Protein AF-A0A377IXK5-F1 (afdb_monomer_lite)

Sequence (74 aa):
MRKLKTKVSKKRPSLFEEERLPDWEQLVKAIKQTEFYLSFAKDYIHNGHLKGATDALKSIKRATTAGLKITGVK

Secondary structure (DSSP, 8-state):
-PPP------PPPPS----PPPPHHHHHHHHHHHHHHHHHHHHHHHTT-HHHHHHHHHHHHHHHHHTT------

Foldseek 3Di:
DDDDDDDDPPPDPDPDPPPDWADPVLVVQLVVLLVVLVVQLVVCVVVVVVVSNVVSVVSNVCSVPVSGDDPDDD

pLDDT: mean 79.81, std 19.32, range [37.81, 98.38]

Radius of gyration: 21.59 Å; chains: 1; bounding box: 30×46×64 Å

Structure (mmCIF, N/CA/C/O backbone):
data_AF-A0A377IXK5-F1
#
_entry.id   AF-A0A377IXK5-F1
#
loop_
_atom_site.group_PDB
_atom_site.id
_atom_site.type_symbol
_atom_site.label_atom_id
_atom_site.label_alt_id
_atom_site.label_comp_id
_atom_site.label_asym_id
_atom_site.label_entity_id
_atom_site.label_seq_id
_atom_site.pdbx_PDB_ins_code
_atom_site.Cartn_x
_atom_site.Cartn_y
_atom_site.Cartn_z
_atom_site.occupancy
_atom_site.B_iso_or_equiv
_atom_site.auth_seq_id
_atom_site.auth_comp_id
_atom_site.auth_asym_id
_atom_site.auth_atom_id
_atom_site.pdbx_PDB_model_num
ATOM 1 N N . MET A 1 1 ? 5.835 40.497 47.588 1.00 44.59 1 MET A N 1
ATOM 2 C CA . MET A 1 1 ? 5.296 39.119 47.500 1.00 44.59 1 MET A CA 1
ATOM 3 C C . MET A 1 1 ? 5.247 38.695 46.031 1.00 44.59 1 MET A C 1
ATOM 5 O O . MET A 1 1 ? 4.520 39.317 45.269 1.00 44.59 1 MET A O 1
ATOM 9 N N . ARG A 1 2 ? 6.068 37.731 45.584 1.00 47.22 2 ARG A N 1
ATOM 10 C CA . ARG A 1 2 ? 6.096 37.270 44.177 1.00 47.22 2 ARG A CA 1
ATOM 11 C C . ARG A 1 2 ? 5.366 35.927 44.068 1.00 47.22 2 ARG A C 1
ATOM 13 O O . ARG A 1 2 ? 5.747 34.973 44.736 1.00 47.22 2 ARG A O 1
ATOM 20 N N . LYS A 1 3 ? 4.302 35.877 43.259 1.00 51.12 3 LYS A N 1
ATOM 21 C CA . LYS A 1 3 ? 3.475 34.681 43.027 1.00 51.12 3 LYS A CA 1
ATOM 22 C C . LYS A 1 3 ? 4.279 33.606 42.281 1.00 51.12 3 LYS A C 1
ATOM 24 O O . LYS A 1 3 ? 4.764 33.854 41.178 1.00 51.12 3 LYS A O 1
ATOM 29 N N . LEU A 1 4 ? 4.387 32.416 42.871 1.00 53.19 4 LEU A N 1
ATOM 30 C CA . LEU A 1 4 ? 4.921 31.213 42.230 1.00 53.19 4 LEU A CA 1
ATOM 31 C C . LEU A 1 4 ? 3.934 30.739 41.152 1.00 53.19 4 LEU A C 1
ATOM 33 O O . LEU A 1 4 ? 2.796 30.388 41.456 1.00 53.19 4 LEU A O 1
ATOM 37 N N . LYS A 1 5 ? 4.358 30.744 39.883 1.00 55.53 5 LYS A N 1
ATOM 38 C CA . LYS A 1 5 ? 3.616 30.114 38.782 1.00 55.53 5 LYS A CA 1
ATOM 39 C C . LYS A 1 5 ? 3.785 28.599 38.896 1.00 55.53 5 LYS A C 1
ATOM 41 O O . LYS A 1 5 ? 4.863 28.074 38.622 1.00 55.53 5 LYS A O 1
ATOM 46 N N . THR A 1 6 ? 2.733 27.899 39.303 1.00 55.50 6 THR A N 1
ATOM 47 C CA . THR A 1 6 ? 2.678 26.437 39.284 1.00 55.50 6 THR A CA 1
ATOM 48 C C . THR A 1 6 ? 2.688 25.958 37.831 1.00 55.50 6 THR A C 1
ATOM 50 O O . THR A 1 6 ? 1.819 26.296 37.028 1.00 55.50 6 THR A O 1
ATOM 53 N N . LYS A 1 7 ? 3.728 25.204 37.457 1.00 56.22 7 LYS A N 1
ATOM 54 C CA . LYS A 1 7 ? 3.806 24.533 36.157 1.00 56.22 7 LYS A CA 1
ATOM 55 C C . LYS A 1 7 ? 2.706 23.474 36.116 1.00 56.22 7 LYS A C 1
ATOM 57 O O . LYS A 1 7 ? 2.769 22.499 36.858 1.00 56.22 7 LYS A O 1
ATOM 62 N N . VAL A 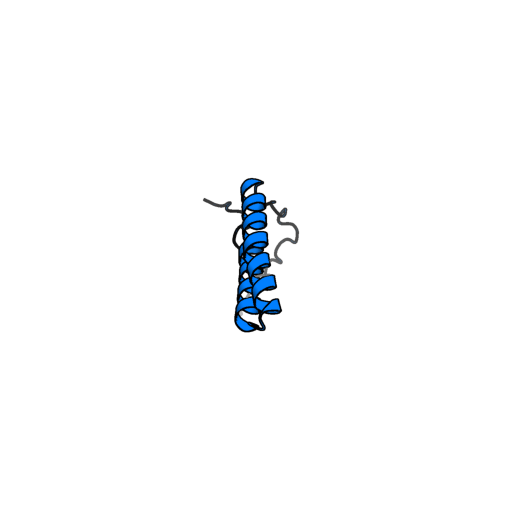1 8 ? 1.711 23.675 35.255 1.00 57.12 8 VAL A N 1
ATOM 63 C CA . VAL A 1 8 ? 0.704 22.662 34.921 1.00 57.12 8 VAL A CA 1
ATOM 64 C C . VAL A 1 8 ? 1.446 21.420 34.434 1.00 57.12 8 VAL A C 1
ATOM 66 O O . VAL A 1 8 ? 2.119 21.448 33.402 1.00 57.12 8 VAL A O 1
ATOM 69 N N . SER A 1 9 ? 1.378 20.342 35.214 1.00 55.69 9 SER A N 1
ATOM 70 C CA . SER A 1 9 ? 1.946 19.054 34.842 1.00 55.69 9 SER A CA 1
ATOM 71 C C . SER A 1 9 ? 1.278 18.590 33.551 1.00 55.69 9 SER A C 1
ATOM 73 O O . SER A 1 9 ? 0.067 18.362 33.517 1.00 55.69 9 SER A O 1
ATOM 75 N N . LYS A 1 10 ? 2.065 18.459 32.483 1.00 59.16 10 LYS A N 1
ATOM 76 C CA . LYS A 1 10 ? 1.647 17.851 31.221 1.00 59.16 10 LYS A CA 1
ATOM 77 C C . LYS A 1 10 ? 1.212 16.416 31.545 1.00 59.16 10 LYS A C 1
ATOM 79 O O . LYS A 1 10 ? 2.066 15.579 31.835 1.00 59.16 10 LYS A O 1
ATOM 84 N N . LYS A 1 11 ? -0.101 16.156 31.604 1.00 58.16 11 LYS A N 1
ATOM 85 C CA . LYS A 1 11 ? -0.638 14.804 31.816 1.00 58.16 11 LYS A CA 1
ATOM 86 C C . LYS A 1 11 ? -0.015 13.899 30.750 1.00 58.16 11 LYS A C 1
ATOM 88 O O . LYS A 1 11 ? -0.145 14.178 29.560 1.00 58.16 11 LYS A O 1
ATOM 93 N N . ARG A 1 12 ? 0.725 12.871 31.178 1.00 62.16 12 ARG A N 1
ATOM 94 C CA . ARG A 1 12 ? 1.172 11.795 30.286 1.00 62.16 12 ARG A CA 1
ATOM 95 C C . ARG A 1 12 ? -0.095 11.145 29.718 1.00 62.16 12 ARG A C 1
ATOM 97 O O . ARG A 1 12 ? -0.981 10.858 30.524 1.00 62.16 12 ARG A O 1
ATOM 104 N N . PRO A 1 13 ? -0.224 10.953 28.396 1.00 57.47 13 PRO A N 1
ATOM 105 C CA . PRO A 1 13 ? -1.338 10.179 27.869 1.00 57.47 13 PRO A CA 1
ATOM 106 C C . PRO A 1 13 ? -1.277 8.784 28.500 1.00 57.47 13 PRO A C 1
ATOM 108 O O . PRO A 1 13 ? -0.207 8.174 28.570 1.00 57.47 13 PRO A O 1
ATOM 111 N N . SER A 1 14 ? -2.397 8.340 29.066 1.00 56.75 14 SER A N 1
ATOM 112 C CA . SER A 1 14 ? -2.540 7.006 29.635 1.00 56.75 14 SER A CA 1
ATOM 113 C C . SER A 1 14 ? -2.256 5.977 28.545 1.00 56.75 14 SER A C 1
ATOM 115 O O . SER A 1 14 ? -2.916 5.975 27.514 1.00 56.75 14 SER A O 1
ATOM 117 N N . LEU A 1 15 ? -1.273 5.110 28.786 1.00 56.34 15 LEU A N 1
ATOM 118 C CA . LEU A 1 15 ? -0.762 4.070 27.879 1.00 56.34 15 LEU A CA 1
ATOM 119 C C . LEU A 1 15 ? -1.751 2.925 27.580 1.00 56.34 15 LEU A C 1
ATOM 121 O O . LEU A 1 15 ? -1.354 1.906 27.033 1.00 56.34 15 LEU A O 1
ATOM 125 N N . PHE A 1 16 ? -3.018 3.082 27.949 1.00 53.88 16 PHE A N 1
ATOM 126 C CA . PHE A 1 16 ? -4.042 2.051 27.846 1.00 53.88 16 PHE A CA 1
ATOM 127 C C . PHE A 1 16 ? -5.374 2.704 27.480 1.00 53.88 16 PHE A C 1
ATOM 129 O O . PHE A 1 16 ? -6.351 2.627 28.220 1.00 53.88 16 PHE A O 1
ATOM 136 N N . GLU A 1 17 ? -5.405 3.410 26.352 1.00 57.09 17 GLU A N 1
ATOM 137 C CA . GLU A 1 17 ? -6.651 3.422 25.594 1.00 57.09 17 GLU A CA 1
ATOM 138 C C . GLU A 1 17 ? -6.790 2.003 25.051 1.00 57.09 17 GLU A C 1
ATOM 140 O O . GLU A 1 17 ? -5.943 1.549 24.287 1.00 57.09 17 GLU A O 1
ATOM 145 N N . GLU A 1 18 ? -7.779 1.271 25.555 1.00 54.78 18 GLU A N 1
ATOM 146 C CA . GLU A 1 18 ? -8.173 -0.037 25.044 1.00 54.78 18 GLU A CA 1
ATOM 147 C C . GLU A 1 18 ? -8.285 0.097 23.520 1.00 54.78 18 GLU A C 1
ATOM 149 O O . GLU A 1 18 ? -9.125 0.857 23.028 1.00 54.78 18 GLU A O 1
ATOM 154 N N . GLU A 1 19 ? -7.346 -0.509 22.783 1.00 60.00 19 GLU A N 1
ATOM 155 C CA . GLU A 1 19 ? -7.233 -0.346 21.335 1.00 60.00 19 GLU A CA 1
ATOM 156 C C . GLU A 1 19 ? -8.486 -0.956 20.711 1.00 60.00 19 GLU A C 1
ATOM 158 O O . GLU A 1 19 ? -8.573 -2.163 20.486 1.00 60.00 1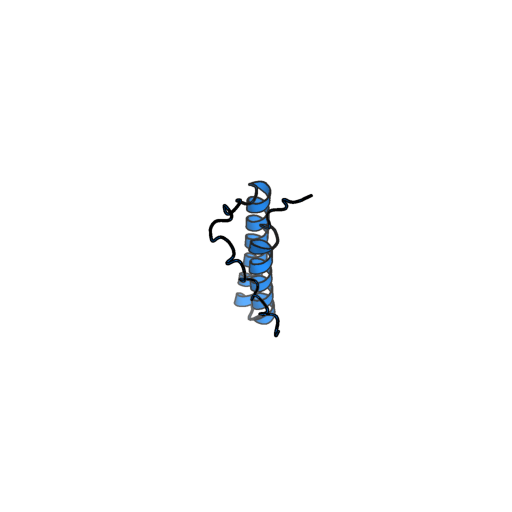9 GLU A O 1
ATOM 163 N N . ARG A 1 20 ? -9.525 -0.128 20.541 1.00 65.12 20 ARG A N 1
ATOM 164 C CA . ARG A 1 20 ? -10.807 -0.589 20.019 1.00 65.12 20 ARG A CA 1
ATOM 165 C C . ARG A 1 20 ? -10.553 -1.161 18.635 1.00 65.12 20 ARG A C 1
ATOM 167 O O . ARG A 1 20 ? -10.032 -0.486 17.753 1.00 65.12 20 ARG A O 1
ATOM 174 N N . LEU A 1 21 ? -10.903 -2.426 18.457 1.00 79.81 21 LEU A N 1
ATOM 175 C CA . LEU A 1 21 ? -10.706 -3.077 17.176 1.00 79.81 21 LEU A CA 1
ATOM 176 C C . LEU A 1 21 ? -11.697 -2.496 16.152 1.00 79.81 21 LEU A C 1
ATOM 178 O O . LEU A 1 21 ? -12.837 -2.184 16.513 1.00 79.81 21 LEU A O 1
ATOM 182 N N . PRO A 1 22 ? -11.281 -2.328 14.885 1.00 83.50 22 PRO A N 1
ATOM 183 C CA . PRO A 1 22 ? -12.198 -2.009 13.799 1.00 83.50 22 PRO A CA 1
ATOM 184 C C . PRO A 1 22 ? -13.267 -3.094 13.660 1.00 83.50 22 PRO A C 1
ATOM 186 O O . PRO A 1 22 ? -13.024 -4.261 13.974 1.00 83.50 22 PRO A O 1
ATOM 189 N N . ASP A 1 23 ? -14.430 -2.719 13.137 1.00 88.50 23 ASP A N 1
ATOM 190 C CA . ASP A 1 23 ? -15.494 -3.683 12.867 1.00 88.50 23 ASP A CA 1
ATOM 191 C C . ASP A 1 23 ? -15.114 -4.658 11.732 1.00 88.50 23 ASP A C 1
ATOM 193 O O . ASP A 1 23 ? -14.295 -4.342 10.858 1.00 88.50 23 ASP A O 1
ATOM 197 N N . TRP A 1 24 ? -15.741 -5.839 11.715 1.00 88.94 24 TRP A N 1
ATOM 198 C CA . TRP A 1 24 ? -15.536 -6.866 10.691 1.00 88.94 24 TRP A CA 1
ATOM 199 C C . TRP A 1 24 ? -15.675 -6.304 9.271 1.00 88.94 24 TRP A C 1
ATOM 201 O O . TRP A 1 24 ? -14.824 -6.567 8.416 1.00 88.94 24 TRP A O 1
ATOM 211 N N . GLU A 1 25 ? -16.694 -5.480 9.008 1.00 90.62 25 GLU A N 1
ATOM 212 C CA . GLU A 1 25 ? -16.898 -4.897 7.678 1.00 90.62 25 GLU A CA 1
ATOM 213 C C . GLU A 1 25 ? -15.753 -3.962 7.267 1.00 90.62 25 GLU A C 1
ATOM 215 O O . GLU A 1 25 ? -15.347 -3.941 6.098 1.00 90.62 25 GLU A O 1
ATOM 220 N N . GLN A 1 26 ? -15.190 -3.216 8.224 1.00 89.25 26 GLN A N 1
ATOM 221 C CA . GLN A 1 26 ? -14.044 -2.337 7.985 1.00 89.25 26 GLN A CA 1
ATOM 222 C C . GLN A 1 26 ? -12.801 -3.153 7.626 1.00 89.25 26 GLN A C 1
ATOM 224 O O . GLN A 1 26 ? -12.098 -2.808 6.671 1.00 89.25 26 GLN A O 1
ATOM 229 N N . LEU A 1 27 ? -12.568 -4.260 8.337 1.00 91.06 27 LEU A N 1
ATOM 230 C CA . LEU A 1 27 ? -11.464 -5.180 8.062 1.00 91.06 27 LEU A CA 1
ATOM 231 C C . LEU A 1 27 ? -11.610 -5.829 6.680 1.00 91.06 27 LEU A C 1
ATOM 233 O O . LEU A 1 27 ? -10.684 -5.756 5.871 1.00 91.06 27 LEU A O 1
ATOM 237 N N . VAL A 1 28 ? -12.784 -6.380 6.355 1.00 93.75 28 VAL A N 1
ATOM 238 C CA . VAL A 1 28 ? -13.054 -6.995 5.042 1.00 93.75 28 VAL A CA 1
ATOM 239 C C . VAL A 1 28 ? -12.857 -5.989 3.909 1.00 93.75 28 VAL A C 1
ATOM 241 O O . VAL A 1 28 ? -12.251 -6.308 2.882 1.00 93.75 28 VAL A O 1
ATOM 244 N N . LYS A 1 29 ? -13.334 -4.753 4.081 1.00 92.25 29 LYS A N 1
ATOM 245 C CA . LYS A 1 29 ? -13.160 -3.693 3.084 1.00 92.25 29 LYS A CA 1
ATOM 246 C C . LYS A 1 29 ? -11.690 -3.313 2.906 1.00 92.25 29 LYS A C 1
ATOM 248 O O . LYS A 1 29 ? -11.245 -3.165 1.766 1.00 92.25 29 LYS A O 1
ATOM 253 N N . ALA A 1 30 ? -10.939 -3.177 3.999 1.00 92.44 30 ALA A N 1
ATOM 254 C CA . ALA A 1 30 ? -9.514 -2.858 3.952 1.00 92.44 30 ALA A CA 1
ATOM 255 C C . ALA A 1 30 ? -8.702 -3.966 3.261 1.00 92.44 30 ALA A C 1
ATOM 257 O O . ALA A 1 30 ? -7.819 -3.658 2.455 1.00 92.44 30 ALA A O 1
ATOM 258 N N . ILE A 1 31 ? -9.035 -5.239 3.508 1.00 94.69 31 ILE A N 1
ATOM 259 C CA . ILE A 1 31 ? -8.409 -6.391 2.841 1.00 94.69 31 ILE A CA 1
ATOM 260 C C . ILE A 1 31 ? -8.670 -6.335 1.332 1.00 94.69 31 ILE A C 1
ATOM 262 O O . ILE A 1 31 ? -7.715 -6.301 0.559 1.00 94.69 31 ILE A O 1
ATOM 266 N N . LYS A 1 32 ? -9.933 -6.193 0.905 1.00 95.56 32 LYS A N 1
ATOM 267 C CA . LYS A 1 32 ? -10.289 -6.103 -0.526 1.00 95.56 32 LYS A CA 1
ATOM 268 C C . LYS A 1 32 ? -9.581 -4.949 -1.243 1.00 95.56 32 LYS A C 1
ATOM 270 O O . LYS A 1 32 ? -9.100 -5.104 -2.363 1.00 95.56 32 LYS A O 1
ATOM 275 N N . GLN A 1 33 ? -9.498 -3.780 -0.605 1.00 95.25 33 GLN A N 1
ATOM 276 C CA . GLN A 1 33 ? -8.770 -2.636 -1.168 1.00 95.25 33 GLN A CA 1
ATOM 277 C C . GLN A 1 33 ? -7.263 -2.897 -1.251 1.00 95.25 33 GLN A C 1
ATOM 279 O O . GLN A 1 33 ? -6.617 -2.483 -2.213 1.00 95.25 33 GLN A O 1
ATOM 284 N N . THR A 1 34 ? -6.700 -3.587 -0.260 1.00 96.38 34 THR A N 1
ATOM 285 C CA . THR A 1 34 ? -5.282 -3.956 -0.249 1.00 96.38 34 THR A CA 1
ATOM 286 C C . THR A 1 34 ? -4.954 -4.917 -1.383 1.00 96.38 34 THR A C 1
ATOM 288 O O . THR A 1 34 ? -3.987 -4.681 -2.102 1.00 96.38 34 THR A O 1
ATOM 291 N N . GLU A 1 35 ? -5.772 -5.948 -1.593 1.00 97.50 35 GLU A N 1
ATOM 292 C CA . GLU A 1 35 ? -5.617 -6.899 -2.701 1.00 97.50 35 GLU A CA 1
ATOM 293 C C . GLU A 1 35 ? -5.669 -6.195 -4.061 1.00 97.50 35 GLU A C 1
ATOM 295 O O . GLU A 1 35 ? -4.799 -6.417 -4.905 1.00 97.50 35 GLU A O 1
ATOM 300 N N . PHE A 1 36 ? -6.625 -5.278 -4.234 1.00 96.94 36 PHE A N 1
ATOM 301 C CA . PHE A 1 36 ? -6.752 -4.464 -5.441 1.00 96.94 36 PHE A CA 1
ATOM 302 C C . PHE A 1 36 ? -5.502 -3.617 -5.707 1.00 96.94 36 PHE A C 1
ATOM 304 O O . PHE A 1 36 ? -4.960 -3.641 -6.804 1.00 96.94 36 PHE A O 1
ATOM 311 N N . TYR A 1 37 ? -4.985 -2.880 -4.720 1.00 97.81 37 TYR A N 1
ATOM 312 C CA . TYR A 1 37 ? -3.770 -2.084 -4.938 1.00 97.81 37 TYR A CA 1
ATOM 313 C C . TYR A 1 37 ? -2.507 -2.941 -5.075 1.00 97.81 37 TYR A C 1
ATOM 315 O O . TYR A 1 37 ? -1.577 -2.546 -5.781 1.00 97.81 37 TYR A O 1
ATOM 323 N N . LEU A 1 38 ? -2.467 -4.116 -4.444 1.00 98.19 38 LEU A N 1
ATOM 324 C CA . LEU A 1 38 ? -1.357 -5.050 -4.583 1.00 98.19 38 LEU A CA 1
ATOM 325 C C . LEU A 1 38 ? -1.267 -5.613 -6.005 1.00 98.19 38 LEU A C 1
ATOM 327 O O . LEU A 1 38 ? -0.149 -5.784 -6.494 1.00 98.19 38 LEU A O 1
ATOM 331 N N . SER A 1 39 ? -2.395 -5.868 -6.681 1.00 98.25 39 SER A N 1
ATOM 332 C CA . SER A 1 39 ? -2.364 -6.304 -8.083 1.00 98.25 39 SER A CA 1
ATOM 333 C C . SER A 1 39 ? -1.702 -5.246 -8.9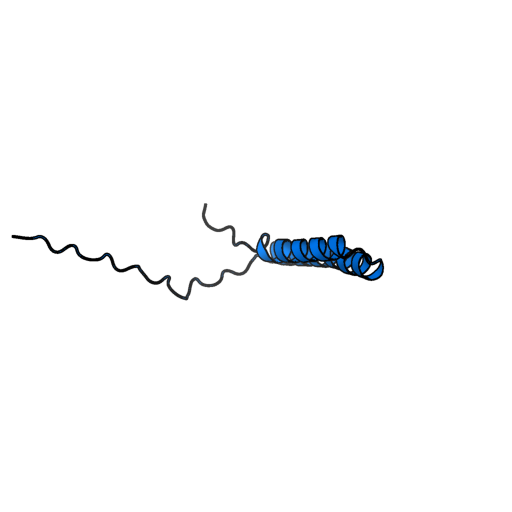70 1.00 98.25 39 SER A C 1
ATOM 335 O O . SER A 1 39 ? -0.735 -5.562 -9.656 1.00 98.25 39 SER A O 1
ATOM 337 N N . PHE A 1 40 ? -2.084 -3.969 -8.843 1.00 97.69 40 PHE A N 1
ATOM 338 C CA . PHE A 1 40 ? -1.416 -2.887 -9.581 1.00 97.69 40 PHE A CA 1
ATOM 339 C C . PHE A 1 40 ? 0.058 -2.741 -9.223 1.00 97.69 40 PHE A C 1
ATOM 341 O O . PHE A 1 40 ? 0.872 -2.492 -10.104 1.00 97.69 40 PHE A O 1
ATOM 348 N N . ALA A 1 41 ? 0.427 -2.873 -7.946 1.00 98.25 41 ALA A N 1
ATOM 349 C CA . ALA A 1 41 ? 1.828 -2.778 -7.548 1.00 98.25 41 ALA A CA 1
ATOM 350 C C . ALA A 1 41 ? 2.678 -3.855 -8.244 1.00 98.25 41 ALA A C 1
ATOM 352 O O . ALA A 1 41 ? 3.759 -3.539 -8.743 1.00 98.25 41 ALA A O 1
ATOM 353 N N . LYS A 1 42 ? 2.164 -5.092 -8.319 1.00 98.31 42 LYS A N 1
ATOM 354 C CA . LYS A 1 42 ? 2.792 -6.216 -9.032 1.00 98.31 42 LYS A CA 1
ATOM 355 C C . LYS A 1 42 ? 2.872 -5.960 -10.538 1.00 98.31 42 LYS A C 1
ATOM 357 O O . LYS A 1 42 ? 3.942 -6.112 -11.122 1.00 98.31 42 LYS A O 1
ATOM 362 N N . ASP A 1 43 ? 1.785 -5.502 -11.149 1.00 98.38 43 ASP A N 1
ATOM 363 C CA . ASP A 1 43 ? 1.762 -5.209 -12.583 1.00 98.38 43 ASP A CA 1
ATOM 364 C C . ASP A 1 43 ? 2.725 -4.068 -12.930 1.00 98.38 43 ASP A C 1
ATOM 366 O O . ASP A 1 43 ? 3.517 -4.170 -13.866 1.00 98.38 43 ASP A O 1
ATOM 370 N N . TYR A 1 44 ? 2.728 -2.989 -12.148 1.00 98.25 44 TYR A N 1
ATOM 371 C CA . TYR A 1 44 ? 3.611 -1.855 -12.387 1.00 98.25 44 TYR A CA 1
ATOM 372 C C . TYR A 1 44 ? 5.083 -2.213 -12.219 1.00 98.25 44 TYR A C 1
ATOM 374 O O . TYR A 1 44 ? 5.890 -1.783 -13.043 1.00 98.25 44 TYR A O 1
ATOM 382 N N . ILE A 1 45 ? 5.455 -2.989 -11.193 1.00 97.62 45 ILE A N 1
ATOM 383 C CA . ILE A 1 45 ? 6.862 -3.362 -11.016 1.00 97.62 45 ILE A CA 1
ATOM 384 C C . ILE A 1 45 ? 7.336 -4.303 -12.128 1.00 97.62 45 ILE A C 1
ATOM 386 O O . ILE A 1 45 ? 8.437 -4.111 -12.637 1.00 97.62 45 ILE A O 1
ATOM 390 N N . HIS A 1 46 ? 6.493 -5.242 -12.577 1.00 97.75 46 HIS A N 1
ATOM 391 C CA . HIS A 1 46 ? 6.811 -6.118 -13.709 1.00 97.75 46 HIS A CA 1
ATOM 392 C C . HIS A 1 46 ? 7.010 -5.349 -15.020 1.00 97.75 46 HIS A C 1
ATOM 394 O O . HIS A 1 46 ? 7.856 -5.727 -15.823 1.00 97.75 46 HIS A O 1
ATOM 400 N N . ASN A 1 47 ? 6.284 -4.247 -15.219 1.00 97.19 47 ASN A N 1
ATOM 401 C CA . ASN A 1 47 ? 6.397 -3.410 -16.416 1.00 97.19 47 ASN A CA 1
ATOM 402 C C . ASN A 1 47 ? 7.420 -2.261 -16.276 1.00 97.19 47 ASN A C 1
ATOM 404 O O . ASN A 1 47 ? 7.494 -1.391 -17.139 1.00 97.19 47 ASN A O 1
ATOM 408 N N . GLY A 1 48 ? 8.196 -2.201 -15.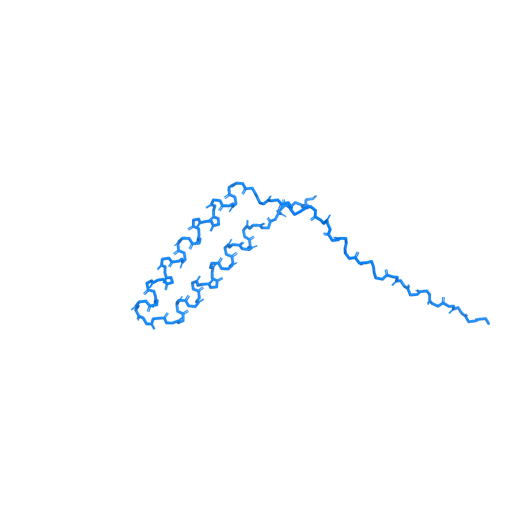186 1.00 97.38 48 GLY A N 1
ATOM 409 C CA . GLY A 1 48 ? 9.181 -1.133 -14.952 1.00 97.38 48 GLY A CA 1
ATOM 410 C C . GLY A 1 48 ? 8.580 0.234 -14.582 1.00 97.38 48 GLY A C 1
ATOM 411 O O . GLY A 1 48 ? 9.291 1.236 -14.506 1.00 97.38 48 GLY A O 1
ATOM 412 N N . HIS A 1 49 ? 7.278 0.305 -14.299 1.00 97.62 49 HIS A N 1
ATOM 413 C CA . HIS A 1 49 ? 6.563 1.527 -13.921 1.00 97.62 49 HIS A CA 1
ATOM 414 C C . HIS A 1 49 ? 6.759 1.856 -12.426 1.00 97.62 49 HIS A C 1
ATOM 416 O O . HIS A 1 49 ? 5.820 1.831 -11.627 1.00 97.62 49 HIS A O 1
ATOM 422 N N . LEU A 1 50 ? 7.985 2.214 -12.028 1.00 97.56 50 LEU A N 1
ATOM 423 C CA . LEU A 1 50 ? 8.377 2.411 -10.619 1.00 97.56 50 LEU A CA 1
ATOM 424 C C . LEU A 1 50 ? 7.508 3.419 -9.852 1.00 97.56 50 LEU A C 1
ATOM 426 O O . LEU A 1 50 ? 7.172 3.200 -8.685 1.00 97.56 50 LEU A O 1
ATOM 430 N N . LYS A 1 51 ? 7.110 4.520 -10.504 1.00 97.75 51 LYS A N 1
ATOM 431 C CA . LYS A 1 51 ? 6.225 5.523 -9.894 1.00 97.75 51 LYS A CA 1
ATOM 432 C C . LYS A 1 51 ? 4.840 4.940 -9.601 1.00 97.75 51 LYS A C 1
ATOM 434 O O . LYS A 1 51 ? 4.341 5.107 -8.492 1.00 97.75 51 LYS A O 1
ATOM 439 N N . GLY A 1 52 ? 4.266 4.204 -10.555 1.00 97.00 52 GLY A N 1
ATOM 440 C CA . GLY A 1 52 ? 2.972 3.538 -10.390 1.00 97.00 52 GLY A CA 1
ATOM 441 C C . GLY A 1 52 ? 3.004 2.509 -9.261 1.00 97.00 52 GLY A C 1
ATOM 442 O O . GLY A 1 52 ? 2.127 2.515 -8.398 1.00 97.00 52 GLY A O 1
ATOM 443 N N . ALA A 1 53 ? 4.063 1.696 -9.202 1.00 98.12 53 ALA A N 1
ATOM 444 C CA . ALA A 1 53 ? 4.264 0.736 -8.118 1.00 98.12 53 ALA A CA 1
ATOM 445 C C . ALA A 1 53 ? 4.357 1.440 -6.753 1.00 98.12 53 ALA A C 1
ATOM 447 O O . ALA A 1 53 ? 3.691 1.052 -5.794 1.00 98.12 53 ALA A O 1
ATOM 448 N N . THR A 1 54 ? 5.122 2.533 -6.677 1.00 98.19 54 THR A N 1
ATOM 449 C CA . THR A 1 54 ? 5.271 3.333 -5.453 1.00 98.19 54 THR A CA 1
ATOM 450 C C . THR A 1 54 ? 3.938 3.917 -4.985 1.00 98.19 54 THR A C 1
ATOM 452 O O . THR A 1 54 ? 3.618 3.878 -3.795 1.00 98.19 54 THR A O 1
ATOM 455 N N . ASP A 1 55 ? 3.148 4.466 -5.904 1.00 98.19 55 ASP A N 1
ATOM 456 C CA . ASP A 1 55 ? 1.871 5.087 -5.565 1.00 98.19 55 ASP A CA 1
ATOM 457 C C . ASP A 1 55 ? 0.818 4.041 -5.164 1.00 98.19 55 ASP A C 1
ATOM 459 O O . ASP A 1 55 ? 0.076 4.267 -4.205 1.00 98.19 55 ASP A O 1
ATOM 463 N N . ALA A 1 56 ? 0.818 2.857 -5.785 1.00 97.75 56 ALA A N 1
ATOM 464 C CA . ALA A 1 56 ? -0.014 1.729 -5.362 1.00 97.75 56 ALA A CA 1
ATOM 465 C C . ALA A 1 56 ? 0.309 1.280 -3.923 1.00 97.75 56 ALA A C 1
ATOM 467 O O . ALA A 1 56 ? -0.598 1.131 -3.102 1.00 97.75 56 ALA A O 1
ATOM 468 N N . LEU A 1 57 ? 1.594 1.170 -3.561 1.00 97.75 57 LEU A N 1
ATOM 469 C CA . LEU A 1 57 ? 2.007 0.835 -2.191 1.00 97.75 57 LEU A CA 1
ATOM 470 C C . LEU A 1 57 ? 1.601 1.913 -1.169 1.00 97.75 57 LEU A C 1
ATOM 472 O O . LEU A 1 57 ? 1.175 1.594 -0.055 1.00 97.75 57 LEU A O 1
ATOM 476 N N . LYS A 1 58 ? 1.666 3.202 -1.533 1.00 97.00 58 LYS A N 1
ATOM 477 C CA . LYS A 1 58 ? 1.142 4.288 -0.681 1.00 97.00 58 LYS A CA 1
ATOM 478 C C . LYS A 1 58 ? -0.372 4.177 -0.488 1.00 97.00 58 LYS A C 1
ATOM 480 O O . LYS A 1 58 ? -0.859 4.471 0.606 1.00 97.00 58 LYS A O 1
ATOM 485 N N . SER A 1 59 ? -1.109 3.761 -1.517 1.00 95.75 59 SER A N 1
ATOM 486 C CA . SER A 1 59 ? -2.552 3.522 -1.426 1.00 95.75 59 SER A CA 1
ATOM 487 C C . SER A 1 59 ? -2.882 2.359 -0.493 1.00 95.75 59 SER A C 1
ATOM 489 O O . SER A 1 59 ? -3.786 2.515 0.325 1.00 95.75 59 SER A O 1
ATOM 491 N N . ILE A 1 60 ? -2.100 1.270 -0.504 1.00 95.38 60 ILE A N 1
ATOM 492 C CA . ILE A 1 60 ? -2.228 0.178 0.482 1.00 95.38 60 ILE A CA 1
ATOM 493 C C . ILE A 1 60 ? -2.102 0.727 1.903 1.00 95.38 60 ILE A C 1
ATOM 495 O O . ILE A 1 60 ? -3.010 0.540 2.709 1.00 95.38 60 ILE A O 1
ATOM 499 N N . LYS A 1 61 ? -1.031 1.482 2.193 1.00 93.94 61 LYS A N 1
ATOM 500 C CA . LYS A 1 61 ? -0.838 2.104 3.514 1.00 93.94 61 LYS A CA 1
ATOM 501 C C . LYS A 1 61 ? -2.053 2.933 3.935 1.00 93.94 61 LYS A C 1
ATOM 503 O O . LYS A 1 61 ? -2.422 2.931 5.104 1.00 93.94 61 LYS A O 1
ATOM 508 N N . ARG A 1 62 ? -2.669 3.675 3.011 1.00 90.75 62 ARG A N 1
ATOM 509 C CA . ARG A 1 62 ? -3.867 4.475 3.309 1.00 90.75 62 ARG A CA 1
ATOM 510 C C . ARG A 1 62 ? -5.090 3.596 3.554 1.00 90.75 62 ARG A C 1
ATOM 512 O O . ARG A 1 62 ? -5.796 3.845 4.525 1.00 90.75 62 ARG A O 1
ATOM 519 N N . ALA A 1 63 ? -5.328 2.579 2.730 1.00 88.75 63 ALA A N 1
ATOM 520 C CA . ALA A 1 63 ? -6.457 1.662 2.885 1.00 88.75 63 ALA A CA 1
ATOM 521 C C . ALA A 1 63 ? -6.427 0.955 4.251 1.00 88.75 63 ALA A C 1
ATOM 523 O O . ALA A 1 63 ? -7.444 0.901 4.941 1.00 88.75 63 ALA A O 1
ATOM 524 N N . THR A 1 64 ? -5.243 0.523 4.688 1.00 88.06 64 THR A N 1
ATOM 525 C CA . THR A 1 64 ? -5.051 -0.192 5.95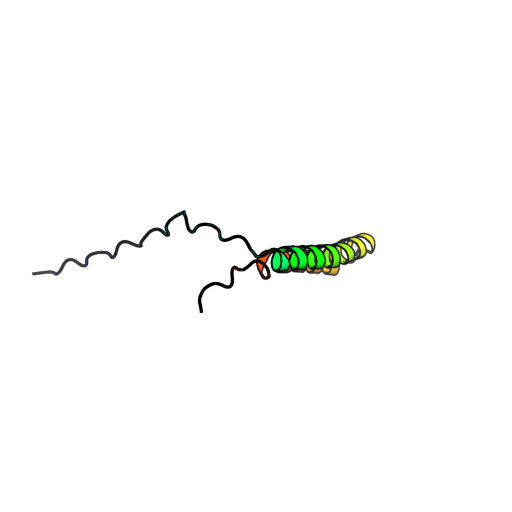7 1.00 88.06 64 THR A CA 1
ATOM 526 C C . THR A 1 64 ? -4.979 0.707 7.191 1.00 88.06 64 THR A C 1
ATOM 528 O O . THR A 1 64 ? -4.966 0.193 8.299 1.00 88.06 64 THR A O 1
ATOM 531 N N . THR A 1 65 ? -4.949 2.037 7.050 1.00 84.56 65 THR A N 1
ATOM 532 C CA . THR A 1 65 ? -4.845 2.960 8.205 1.00 84.56 65 THR A CA 1
ATOM 533 C C . THR A 1 65 ? -5.986 3.969 8.297 1.00 84.56 65 THR A C 1
ATOM 535 O O . THR A 1 65 ? -6.353 4.389 9.391 1.00 84.56 65 THR A O 1
ATOM 538 N N . ALA A 1 66 ? -6.576 4.378 7.171 1.00 72.75 66 ALA A N 1
ATOM 539 C CA . ALA A 1 66 ? -7.669 5.346 7.148 1.00 72.75 66 ALA A CA 1
ATOM 540 C C . ALA A 1 66 ? -9.039 4.689 7.364 1.00 72.75 66 ALA A C 1
ATOM 542 O O . ALA A 1 66 ? -9.878 5.272 8.046 1.00 72.75 66 ALA A O 1
ATOM 543 N N . GLY A 1 67 ? -9.259 3.492 6.806 1.00 63.12 67 GLY A N 1
ATOM 544 C CA . GLY A 1 67 ? -10.520 2.748 6.929 1.00 63.12 67 GLY A CA 1
ATOM 545 C C . GLY A 1 67 ? -10.697 2.020 8.263 1.00 63.12 67 GLY A C 1
ATOM 546 O O . GLY A 1 67 ? -11.814 1.649 8.599 1.00 63.12 67 GLY A O 1
ATOM 547 N N . LEU A 1 68 ? -9.608 1.860 9.023 1.00 72.38 68 LEU A N 1
ATOM 548 C CA . LEU A 1 68 ? -9.580 1.196 10.330 1.00 72.38 68 LEU A CA 1
ATOM 549 C C . LEU A 1 68 ? -9.709 2.177 11.504 1.00 72.38 68 LEU A C 1
ATOM 551 O O . LEU A 1 68 ? -9.537 1.800 12.659 1.00 72.38 68 LEU A O 1
ATOM 555 N N . LYS A 1 69 ? -9.986 3.457 11.229 1.00 67.19 69 LYS A N 1
ATOM 556 C CA . LYS A 1 69 ? -10.233 4.434 12.288 1.00 67.19 69 LYS A CA 1
ATOM 557 C C . LYS A 1 69 ? -11.529 4.072 13.003 1.00 67.19 69 LYS A C 1
ATOM 559 O O . LYS A 1 69 ? -12.586 4.006 12.378 1.00 67.19 69 LYS A O 1
ATOM 564 N N . ILE A 1 70 ? -11.440 3.905 14.318 1.00 65.69 70 ILE A N 1
ATOM 565 C CA . ILE A 1 70 ? -12.595 3.704 15.188 1.00 65.69 70 ILE A CA 1
ATOM 566 C C . ILE A 1 70 ? -13.430 4.988 15.144 1.00 65.69 70 ILE A C 1
ATOM 568 O O . ILE A 1 70 ? -13.100 5.990 15.782 1.00 65.69 70 ILE A O 1
ATOM 572 N N . THR A 1 71 ? -14.501 5.004 14.354 1.00 57.12 71 THR A N 1
ATOM 573 C CA . THR A 1 71 ? -15.474 6.097 14.385 1.00 57.12 71 THR A CA 1
ATOM 574 C C . THR A 1 71 ? -16.282 5.955 15.663 1.00 57.12 71 THR A C 1
ATOM 576 O O . THR A 1 71 ? -17.264 5.221 15.711 1.00 57.12 71 THR A O 1
ATOM 579 N N . GLY A 1 72 ? -15.832 6.615 16.723 1.00 52.75 72 GLY A N 1
ATOM 580 C CA . GLY A 1 72 ? -16.459 6.477 18.025 1.00 52.75 72 GLY A CA 1
ATOM 581 C C . GLY A 1 72 ? -16.253 7.678 18.923 1.00 52.75 72 GLY A C 1
ATOM 582 O O . GLY A 1 72 ? -15.713 7.477 20.000 1.00 52.75 72 GLY A O 1
ATOM 583 N N . VAL A 1 73 ? -16.701 8.865 18.497 1.00 44.38 73 VAL A N 1
ATOM 584 C CA . VAL A 1 73 ? -17.403 9.845 19.352 1.00 44.38 73 VAL A CA 1
ATOM 585 C C . VAL A 1 73 ? -18.326 10.673 18.440 1.00 44.38 73 VAL A C 1
ATOM 587 O O . VAL A 1 73 ? -17.840 11.402 17.576 1.00 44.38 73 VAL A O 1
ATOM 590 N N . LYS A 1 74 ? -19.643 10.501 18.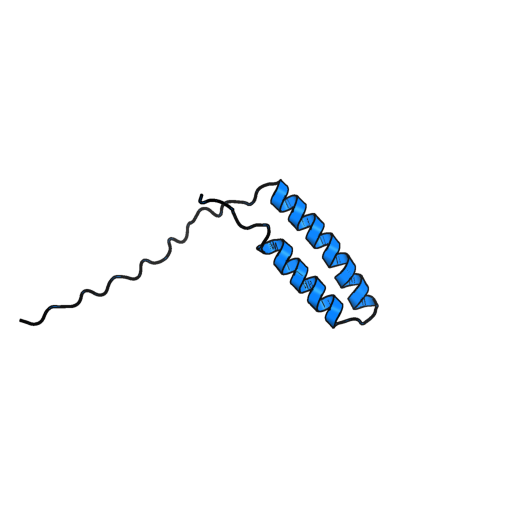590 1.00 37.81 74 LYS A N 1
ATOM 591 C CA . LYS A 1 74 ? -20.652 11.507 18.227 1.00 37.81 74 LYS A CA 1
ATOM 592 C C . LYS A 1 74 ? -20.961 12.304 19.484 1.00 37.81 74 LYS A C 1
ATOM 594 O O . LYS A 1 74 ? -20.962 11.662 20.559 1.00 37.81 74 LYS A O 1
#

Organism: NCBI:txid249188